Protein AF-A0A9D2CA63-F1 (afdb_monomer)

Mean predicted aligned error: 8.48 Å

Foldseek 3Di:
DDAFQQDPVNVVVQQPAFDFWKKKWKFFPPDPDQAFLLVPVPVRLVLVVVLLVVSLVVSVVSPDDPLFNVLQVVQSVVVNPPPVVRNDRARMKMWMDTSVDIDIGGANDHFDTDMDTGRHYPCVSVVVRNPDFPWDWDWDDDVPDIDIDIDGPDDD

Structure (mmCIF, N/CA/C/O backbone):
data_AF-A0A9D2CA63-F1
#
_entry.id   AF-A0A9D2CA63-F1
#
loop_
_atom_site.group_PDB
_atom_site.id
_atom_site.type_symbol
_atom_site.label_atom_id
_atom_site.label_alt_id
_atom_site.label_comp_id
_atom_site.label_asym_id
_atom_site.label_entity_id
_atom_site.label_seq_id
_atom_site.pdbx_PDB_ins_code
_atom_site.Cartn_x
_atom_site.Cartn_y
_atom_site.Cartn_z
_atom_site.occupancy
_atom_site.B_iso_or_equiv
_atom_site.auth_seq_id
_atom_site.auth_comp_id
_atom_site.auth_asym_id
_atom_site.auth_atom_id
_atom_site.pdbx_PDB_model_num
ATOM 1 N N . MET A 1 1 ? 20.051 -1.997 -3.985 1.00 46.50 1 MET A N 1
ATOM 2 C CA . MET A 1 1 ? 18.773 -1.349 -4.351 1.00 46.50 1 MET A CA 1
ATOM 3 C C . MET A 1 1 ? 17.802 -2.476 -4.653 1.00 46.50 1 MET A C 1
ATOM 5 O O . MET A 1 1 ? 18.019 -3.153 -5.642 1.00 46.50 1 MET A O 1
ATOM 9 N N . SER A 1 2 ? 16.856 -2.780 -3.759 1.00 52.59 2 SER A N 1
ATOM 10 C CA . SER A 1 2 ? 15.992 -3.962 -3.926 1.00 52.59 2 SER A CA 1
ATOM 11 C C . SER A 1 2 ? 14.567 -3.525 -4.223 1.00 52.59 2 SER A C 1
ATOM 13 O O . SER A 1 2 ? 14.014 -2.704 -3.496 1.00 52.59 2 SER A O 1
ATOM 15 N N . ILE A 1 3 ? 14.021 -4.044 -5.314 1.00 61.81 3 ILE A N 1
ATOM 16 C CA . ILE A 1 3 ? 12.590 -4.068 -5.613 1.00 61.81 3 ILE A CA 1
ATOM 17 C C . ILE A 1 3 ? 12.038 -5.281 -4.861 1.00 61.81 3 ILE A C 1
ATOM 19 O O . ILE A 1 3 ? 12.701 -6.317 -4.837 1.00 61.81 3 ILE A O 1
ATOM 23 N N . ASP A 1 4 ? 10.865 -5.159 -4.243 1.00 68.88 4 ASP A N 1
ATOM 24 C CA . ASP A 1 4 ? 10.196 -6.321 -3.651 1.00 68.88 4 ASP A CA 1
ATOM 25 C C . ASP A 1 4 ? 9.170 -6.805 -4.665 1.00 68.88 4 ASP A C 1
ATOM 27 O O . ASP A 1 4 ? 8.083 -6.235 -4.773 1.00 68.88 4 ASP A O 1
ATOM 31 N N . ILE A 1 5 ? 9.553 -7.807 -5.458 1.00 70.62 5 ILE A N 1
ATOM 32 C CA . ILE A 1 5 ? 8.628 -8.472 -6.374 1.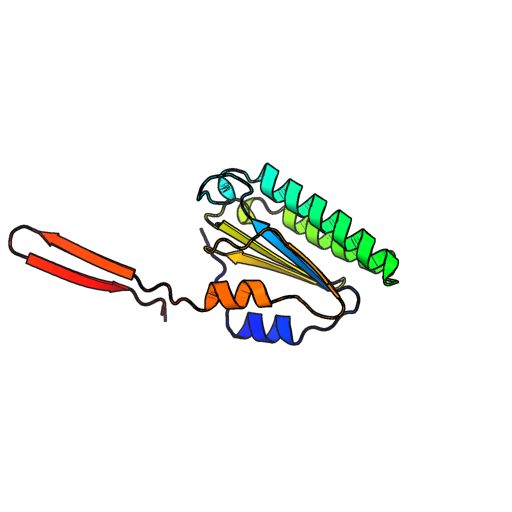00 70.62 5 ILE A CA 1
ATOM 33 C C . ILE A 1 5 ? 7.704 -9.329 -5.503 1.00 70.62 5 ILE A C 1
ATOM 35 O O . ILE A 1 5 ? 8.200 -10.247 -4.847 1.00 70.62 5 ILE A O 1
ATOM 39 N N . PRO A 1 6 ? 6.392 -9.039 -5.454 1.00 76.94 6 PRO A N 1
ATOM 40 C CA . PRO A 1 6 ? 5.466 -9.848 -4.679 1.00 76.94 6 PRO A CA 1
ATOM 41 C C . PRO A 1 6 ? 5.449 -11.266 -5.246 1.00 76.94 6 PRO A C 1
ATOM 43 O O . PRO A 1 6 ? 5.245 -11.460 -6.447 1.00 76.94 6 PRO A O 1
ATOM 46 N N . THR A 1 7 ? 5.666 -12.252 -4.388 1.00 79.94 7 THR A N 1
ATOM 47 C CA . THR A 1 7 ? 5.656 -13.660 -4.779 1.00 79.94 7 THR A CA 1
ATOM 48 C C . THR A 1 7 ? 4.224 -14.200 -4.810 1.00 79.94 7 THR A C 1
ATOM 50 O O . THR A 1 7 ? 3.340 -13.658 -4.140 1.00 79.94 7 THR A O 1
ATOM 53 N N . PRO A 1 8 ? 3.954 -15.312 -5.518 1.00 78.12 8 PRO A N 1
ATOM 54 C CA . PRO A 1 8 ? 2.659 -15.990 -5.425 1.00 78.12 8 PRO A CA 1
ATOM 55 C C . PRO A 1 8 ? 2.258 -16.341 -3.980 1.00 78.12 8 PRO A C 1
ATOM 57 O O . PRO A 1 8 ? 1.075 -16.301 -3.646 1.00 78.12 8 PRO A O 1
ATOM 60 N N . GLY A 1 9 ? 3.239 -16.634 -3.115 1.00 81.25 9 GLY A N 1
ATOM 61 C CA . GLY A 1 9 ? 3.025 -16.853 -1.683 1.00 81.25 9 GLY A CA 1
ATOM 62 C C . GLY A 1 9 ? 2.521 -15.600 -0.964 1.00 81.25 9 GLY A C 1
ATOM 63 O O . GLY A 1 9 ? 1.532 -15.677 -0.240 1.00 81.25 9 GLY A O 1
ATOM 64 N N . ASP A 1 10 ? 3.113 -14.434 -1.242 1.00 85.19 10 ASP A N 1
ATOM 65 C CA . ASP A 1 10 ? 2.648 -13.154 -0.688 1.00 85.19 10 ASP A CA 1
ATOM 66 C C . ASP A 1 10 ? 1.195 -12.865 -1.078 1.00 85.19 10 ASP A C 1
ATOM 68 O O . ASP A 1 10 ? 0.385 -12.474 -0.237 1.00 85.19 10 ASP A O 1
ATOM 72 N N . PHE A 1 11 ? 0.836 -13.101 -2.345 1.00 83.38 11 PHE A N 1
ATOM 73 C CA . PHE A 1 11 ? -0.540 -12.939 -2.820 1.00 83.38 11 PHE A CA 1
ATOM 74 C C . PHE A 1 11 ? -1.518 -13.867 -2.097 1.00 83.38 11 PHE A C 1
ATOM 76 O O . PHE A 1 11 ? -2.609 -13.431 -1.713 1.00 83.38 11 PHE A O 1
ATOM 83 N N . ALA A 1 12 ? -1.144 -15.135 -1.908 1.00 84.94 12 ALA A N 1
ATOM 84 C CA . ALA A 1 12 ? -1.968 -16.101 -1.195 1.00 84.94 12 ALA A CA 1
ATOM 85 C C . ALA A 1 12 ? -2.191 -15.671 0.262 1.00 84.94 12 ALA A C 1
ATOM 87 O O . ALA A 1 12 ? -3.332 -15.657 0.723 1.00 84.94 12 ALA A O 1
ATOM 88 N N . GLU A 1 13 ? -1.133 -15.245 0.955 1.00 88.06 13 GLU A N 1
ATOM 89 C CA . GLU A 1 13 ? -1.214 -14.780 2.341 1.00 88.06 13 GLU A CA 1
ATOM 90 C C . GLU A 1 13 ? -2.090 -13.528 2.478 1.00 88.06 13 GLU A C 1
ATOM 92 O O . GLU A 1 13 ? -2.991 -13.499 3.319 1.00 88.06 13 GLU A O 1
ATOM 97 N N . LEU A 1 14 ? -1.902 -12.521 1.616 1.00 89.62 14 LEU A N 1
ATOM 98 C CA . LEU A 1 14 ? -2.721 -11.303 1.623 1.00 89.62 14 LEU A CA 1
ATOM 99 C C . LEU A 1 14 ? -4.203 -11.605 1.358 1.00 89.62 14 LEU A C 1
ATOM 101 O O . LEU A 1 14 ? -5.080 -11.048 2.015 1.00 89.62 14 LEU A O 1
ATOM 105 N N . THR A 1 15 ? -4.495 -12.515 0.425 1.00 87.31 15 THR A N 1
ATOM 106 C CA . THR A 1 15 ? -5.877 -12.865 0.050 1.00 87.31 15 THR A CA 1
ATOM 107 C C . THR A 1 15 ? -6.570 -13.728 1.105 1.00 87.31 15 THR A C 1
ATOM 109 O O . THR A 1 15 ? -7.801 -13.733 1.189 1.00 87.31 15 THR A O 1
ATOM 112 N N . GLN A 1 16 ? -5.814 -14.472 1.916 1.00 87.88 16 GLN A N 1
ATOM 113 C CA . GLN A 1 16 ? -6.340 -15.281 3.019 1.00 87.88 16 GLN A CA 1
ATOM 114 C C . GLN A 1 16 ? -6.509 -14.480 4.313 1.00 87.88 16 GLN A C 1
ATOM 116 O O . GLN A 1 16 ? -7.333 -14.858 5.144 1.00 87.88 16 GLN A O 1
ATOM 121 N N . HIS A 1 17 ? -5.784 -13.370 4.471 1.00 88.88 17 HIS A N 1
ATOM 122 C CA . HIS A 1 17 ? -5.857 -12.545 5.671 1.00 88.88 17 HIS A CA 1
ATOM 123 C C . HIS A 1 17 ? -7.265 -11.968 5.887 1.00 88.88 17 HIS A C 1
ATOM 125 O O . HIS A 1 17 ? -7.924 -11.518 4.944 1.00 88.88 17 HIS A O 1
ATOM 131 N N . ARG A 1 18 ? -7.749 -12.012 7.132 1.00 88.56 18 ARG A N 1
ATOM 132 C CA . ARG A 1 18 ? -9.067 -11.504 7.530 1.00 88.56 18 ARG A CA 1
ATOM 133 C C . ARG A 1 18 ? -8.933 -10.709 8.814 1.00 88.56 18 ARG A C 1
ATOM 135 O O . ARG A 1 18 ? -8.514 -11.261 9.827 1.00 88.56 18 ARG A O 1
ATOM 142 N N . ASN A 1 19 ? -9.340 -9.450 8.769 1.00 89.75 19 ASN A N 1
ATOM 143 C CA . ASN A 1 19 ? -9.464 -8.594 9.941 1.00 89.75 19 ASN A CA 1
ATOM 144 C C . ASN A 1 19 ? -10.474 -7.486 9.622 1.00 89.75 19 ASN A C 1
ATOM 146 O O . ASN A 1 19 ? -10.381 -6.889 8.554 1.00 89.75 19 ASN A O 1
ATOM 150 N N . GLY A 1 20 ? -11.410 -7.195 10.530 1.00 86.00 20 GLY A N 1
ATOM 151 C CA . GLY A 1 20 ? -12.409 -6.131 10.345 1.00 86.00 20 GLY A CA 1
ATOM 152 C C . GLY A 1 20 ? -11.824 -4.716 10.240 1.00 86.00 20 GLY A C 1
ATOM 153 O O . GLY A 1 20 ? -12.523 -3.808 9.809 1.00 86.00 20 GLY A O 1
ATOM 154 N N . ALA A 1 21 ? -10.553 -4.536 10.605 1.00 92.00 21 ALA A N 1
ATOM 155 C CA . ALA A 1 21 ? -9.794 -3.299 10.480 1.00 92.00 21 ALA A CA 1
ATOM 156 C C . ALA A 1 21 ? -8.638 -3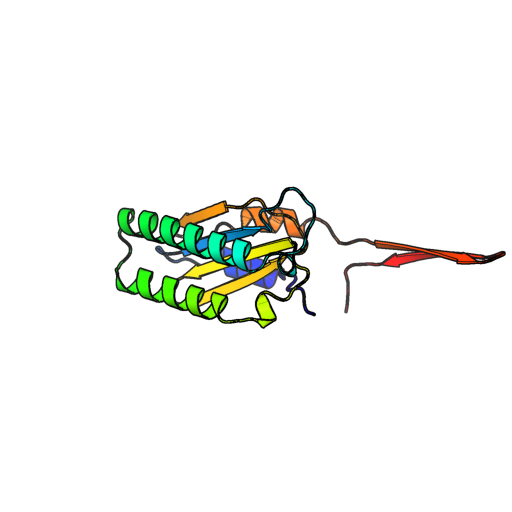.436 9.466 1.00 92.00 21 ALA A C 1
ATOM 158 O O . ALA A 1 21 ? -7.516 -2.993 9.725 1.00 92.00 21 ALA A O 1
ATOM 159 N N . SER A 1 22 ? -8.888 -4.081 8.320 1.00 94.94 22 SER A N 1
ATOM 160 C CA . SER A 1 22 ? -7.900 -4.176 7.238 1.00 94.94 22 SER A CA 1
ATOM 161 C C . SER A 1 22 ? -7.881 -2.892 6.412 1.00 94.94 22 SER A C 1
ATOM 163 O O . SER A 1 22 ? -8.924 -2.401 5.982 1.00 94.94 22 SER A O 1
ATOM 165 N N . VAL A 1 23 ? -6.685 -2.375 6.140 1.00 96.75 23 VAL A N 1
ATOM 166 C CA . VAL A 1 23 ? -6.455 -1.173 5.332 1.00 96.75 23 VAL A CA 1
ATOM 167 C C . VAL A 1 23 ? -5.514 -1.507 4.183 1.00 96.75 23 VAL A C 1
ATOM 169 O O . VAL A 1 23 ? -4.451 -2.093 4.391 1.00 96.75 23 VAL A O 1
ATOM 172 N N . SER A 1 24 ? -5.891 -1.117 2.968 1.00 96.50 24 SER A N 1
ATOM 173 C CA . SER A 1 24 ? -5.041 -1.206 1.775 1.00 96.50 24 SER A CA 1
ATOM 174 C C . SER A 1 24 ? -4.774 0.199 1.254 1.00 96.50 24 SER A C 1
ATOM 176 O O . SER A 1 24 ? -5.712 0.967 1.068 1.00 96.50 24 SER A O 1
ATOM 178 N N . ILE A 1 25 ? -3.510 0.551 1.029 1.00 95.69 25 ILE A N 1
ATOM 179 C CA . ILE A 1 25 ? -3.105 1.863 0.514 1.00 95.69 25 ILE A CA 1
ATOM 180 C C . ILE A 1 25 ? -2.127 1.673 -0.638 1.00 95.69 25 ILE A C 1
ATOM 182 O O . ILE A 1 25 ? -1.124 0.968 -0.530 1.00 95.69 25 ILE A O 1
ATOM 186 N N . TYR A 1 26 ? -2.395 2.379 -1.727 1.00 93.19 26 TYR A N 1
ATOM 187 C CA . TYR A 1 26 ? -1.553 2.469 -2.902 1.00 93.19 26 TYR A CA 1
ATOM 188 C C . TYR A 1 26 ? -1.045 3.895 -3.047 1.00 93.19 26 TYR A C 1
ATOM 190 O O . TYR A 1 26 ? -1.803 4.822 -3.329 1.00 93.19 26 TYR A O 1
ATOM 198 N N . VAL A 1 27 ? 0.262 4.066 -2.885 1.00 90.88 27 VAL A N 1
ATOM 199 C CA . VAL A 1 27 ? 0.942 5.340 -3.112 1.00 90.88 27 VAL A CA 1
ATOM 200 C C . VAL A 1 27 ? 1.641 5.279 -4.460 1.00 90.88 27 VAL A C 1
ATOM 202 O O . VAL A 1 27 ? 2.337 4.315 -4.776 1.00 90.88 27 VAL A O 1
ATOM 205 N N . SER A 1 28 ? 1.484 6.324 -5.263 1.00 82.94 28 SER A N 1
ATOM 206 C CA . SER A 1 28 ? 2.275 6.534 -6.475 1.00 82.94 28 SER A CA 1
ATOM 207 C C . SER A 1 28 ? 3.042 7.838 -6.349 1.00 82.94 28 SER A C 1
ATOM 209 O O . SER A 1 28 ? 2.636 8.715 -5.589 1.00 82.94 28 SER A O 1
ATOM 211 N N . ALA A 1 29 ? 4.128 7.985 -7.109 1.00 66.31 29 ALA A N 1
ATOM 212 C CA . ALA A 1 29 ? 4.748 9.286 -7.306 1.00 66.31 29 ALA A CA 1
ATOM 213 C C . ALA A 1 29 ? 3.713 10.201 -7.985 1.00 66.31 29 ALA A C 1
ATOM 215 O O . ALA A 1 29 ? 3.453 10.101 -9.193 1.00 66.31 29 ALA A O 1
ATOM 216 N N . THR A 1 30 ? 3.050 11.035 -7.183 1.00 55.22 30 THR A N 1
ATOM 217 C CA . THR A 1 30 ? 2.072 12.022 -7.633 1.00 55.22 30 THR A CA 1
ATOM 218 C C . THR A 1 30 ? 2.824 13.147 -8.320 1.00 55.22 30 THR A C 1
ATOM 220 O O . THR A 1 30 ? 3.153 14.169 -7.738 1.00 55.22 30 THR A O 1
ATOM 223 N N . GLY A 1 31 ? 3.133 12.909 -9.585 1.00 49.50 31 GLY A N 1
ATOM 224 C CA . GLY A 1 31 ? 3.731 13.864 -10.487 1.00 49.50 31 GLY A CA 1
ATOM 225 C C . GLY A 1 31 ? 3.391 13.450 -11.908 1.00 49.50 31 GLY A C 1
ATOM 226 O O . GLY A 1 31 ? 3.449 12.280 -12.284 1.00 49.50 31 GLY A O 1
ATOM 227 N N . ASN A 1 32 ? 3.031 14.433 -12.706 1.00 40.12 32 ASN A N 1
ATOM 228 C CA . ASN A 1 32 ? 2.838 14.496 -14.153 1.00 40.12 32 ASN A CA 1
ATOM 229 C C . ASN A 1 32 ? 4.000 13.927 -15.018 1.00 40.12 32 ASN A C 1
ATOM 231 O O . ASN A 1 32 ? 4.071 14.198 -16.211 1.00 40.12 32 ASN A O 1
ATOM 235 N N . GLY A 1 33 ? 4.877 13.080 -14.471 1.00 51.56 33 GLY A N 1
ATOM 236 C CA . GLY A 1 33 ? 5.914 12.358 -15.201 1.00 51.56 33 GLY A CA 1
ATOM 237 C C . GLY A 1 33 ? 6.144 10.942 -14.666 1.00 51.56 33 GLY A C 1
ATOM 238 O O . GLY A 1 33 ? 5.739 10.591 -13.562 1.00 51.56 33 GLY A O 1
ATOM 239 N N . SER A 1 34 ? 6.800 10.121 -15.481 1.00 55.81 34 SER A N 1
ATOM 240 C CA . SER A 1 34 ? 7.138 8.708 -15.246 1.00 55.81 34 SER A CA 1
ATOM 241 C C . SER A 1 34 ? 8.217 8.472 -14.166 1.00 55.81 34 SER A C 1
ATOM 243 O O . SER A 1 34 ? 9.071 7.607 -14.338 1.00 55.81 34 SER A O 1
ATOM 245 N N . HIS A 1 35 ? 8.207 9.232 -13.071 1.00 67.94 35 HIS A N 1
ATOM 246 C CA . HIS A 1 35 ? 9.304 9.275 -12.100 1.00 67.94 35 HIS A CA 1
ATOM 247 C C . HIS A 1 35 ? 9.130 8.270 -10.951 1.00 67.94 35 HIS A C 1
ATOM 249 O O . HIS A 1 35 ? 8.014 7.952 -10.542 1.00 67.94 35 HIS A O 1
ATOM 255 N N . ALA A 1 36 ? 10.255 7.757 -10.448 1.00 80.12 36 ALA A N 1
ATOM 256 C CA . ALA A 1 36 ? 10.319 6.899 -9.268 1.00 80.12 36 ALA A CA 1
ATOM 257 C C . ALA A 1 36 ? 10.062 7.679 -7.965 1.00 80.12 36 ALA A C 1
ATOM 259 O O . ALA A 1 36 ? 10.370 8.867 -7.880 1.00 80.12 36 ALA A O 1
ATOM 260 N N . ILE A 1 37 ? 9.579 6.984 -6.931 1.00 81.94 37 ILE A N 1
ATOM 261 C CA . ILE A 1 37 ? 9.278 7.525 -5.594 1.00 81.94 37 ILE A CA 1
ATOM 262 C C . ILE A 1 37 ? 10.482 8.252 -4.987 1.00 81.94 37 ILE A C 1
ATOM 264 O O . ILE A 1 37 ? 10.312 9.283 -4.347 1.00 81.94 37 ILE A O 1
ATOM 268 N N . THR A 1 38 ? 11.706 7.776 -5.233 1.00 82.12 38 THR A N 1
ATOM 269 C CA . THR A 1 38 ? 12.922 8.427 -4.721 1.00 82.12 38 THR A CA 1
ATOM 270 C C . THR A 1 38 ? 13.112 9.877 -5.182 1.00 82.12 38 THR A C 1
ATOM 272 O O . THR A 1 38 ? 13.918 10.580 -4.578 1.00 82.12 38 THR A O 1
ATOM 275 N N . HIS A 1 39 ? 12.434 10.323 -6.246 1.00 83.88 39 HIS A N 1
ATOM 276 C CA . HIS A 1 39 ? 12.519 11.710 -6.711 1.00 83.88 39 HIS A CA 1
ATOM 277 C C . HIS A 1 39 ? 11.638 12.670 -5.911 1.00 83.88 39 HIS A C 1
ATOM 279 O O . HIS A 1 39 ? 11.928 13.861 -5.898 1.00 83.88 39 HIS A O 1
ATOM 285 N N . ASP A 1 40 ? 10.592 12.165 -5.254 1.00 86.69 40 ASP A N 1
ATOM 286 C CA . ASP A 1 40 ? 9.678 12.969 -4.444 1.00 86.69 40 ASP A CA 1
ATOM 287 C C . ASP A 1 40 ? 9.141 12.142 -3.267 1.00 86.69 40 ASP A C 1
ATOM 289 O O . ASP A 1 40 ? 7.976 11.733 -3.199 1.00 86.69 40 ASP A O 1
ATOM 293 N N . VAL A 1 41 ? 10.057 11.826 -2.350 1.00 89.44 41 VAL A N 1
ATOM 294 C CA . VAL A 1 41 ? 9.748 11.037 -1.153 1.00 89.44 41 VAL A CA 1
ATOM 295 C C . VAL A 1 41 ? 8.769 11.788 -0.254 1.00 89.44 41 VAL A C 1
ATOM 297 O O . VAL A 1 41 ? 7.858 11.169 0.293 1.00 89.44 41 VAL A O 1
ATOM 300 N N . ASP A 1 42 ? 8.917 13.106 -0.127 1.00 89.56 42 ASP A N 1
ATOM 301 C CA . ASP A 1 42 ? 8.087 13.920 0.760 1.00 89.56 42 ASP A CA 1
ATOM 302 C C . ASP A 1 42 ? 6.628 13.960 0.289 1.00 89.56 42 ASP A C 1
ATOM 304 O O . ASP A 1 42 ? 5.720 13.784 1.111 1.00 89.56 42 ASP A O 1
ATOM 308 N N . ALA A 1 43 ? 6.372 14.092 -1.020 1.00 88.12 43 ALA A N 1
ATOM 309 C CA . ALA A 1 43 ? 5.015 13.986 -1.550 1.00 88.12 43 ALA A CA 1
ATOM 310 C C . ALA A 1 43 ? 4.433 12.583 -1.340 1.00 88.12 43 ALA A C 1
ATOM 312 O O . ALA A 1 43 ? 3.292 12.454 -0.896 1.00 88.12 43 ALA A O 1
ATOM 313 N N . ALA A 1 44 ? 5.217 11.527 -1.580 1.00 89.88 44 ALA A N 1
ATOM 314 C CA . ALA A 1 44 ? 4.759 10.153 -1.385 1.00 89.88 44 ALA A CA 1
ATOM 315 C C . ALA A 1 44 ? 4.414 9.856 0.089 1.00 89.88 44 ALA A C 1
ATOM 317 O O . ALA A 1 44 ? 3.385 9.245 0.382 1.00 89.88 44 ALA A O 1
ATOM 318 N N . GLN A 1 45 ? 5.230 10.332 1.032 1.00 92.62 45 GLN A N 1
ATOM 319 C CA . GLN A 1 45 ? 4.948 10.215 2.462 1.00 92.62 45 GLN A CA 1
ATOM 320 C C . GLN A 1 45 ? 3.733 11.045 2.884 1.00 92.62 45 GLN A C 1
ATOM 322 O O . GLN A 1 45 ? 2.944 10.609 3.720 1.00 92.62 45 GLN A O 1
ATOM 327 N N . THR A 1 46 ? 3.561 12.235 2.311 1.00 92.94 46 THR A N 1
ATOM 328 C CA . THR A 1 46 ? 2.389 13.083 2.567 1.00 92.94 46 THR A CA 1
ATOM 329 C C . THR A 1 46 ? 1.109 12.415 2.067 1.00 92.94 46 THR A C 1
ATOM 331 O O . THR A 1 46 ? 0.132 12.340 2.810 1.00 92.94 46 THR A O 1
ATOM 334 N N . ALA A 1 47 ? 1.134 11.847 0.860 1.00 92.06 47 ALA A N 1
ATOM 335 C CA . ALA A 1 47 ? 0.019 11.091 0.300 1.00 92.06 47 ALA A CA 1
ATOM 336 C C . ALA A 1 47 ? -0.336 9.870 1.164 1.00 92.06 47 ALA A C 1
ATOM 338 O O . ALA A 1 47 ? -1.513 9.619 1.410 1.00 92.06 47 ALA A O 1
ATOM 339 N N . LEU A 1 48 ? 0.669 9.154 1.688 1.00 94.81 48 LEU A N 1
ATOM 340 C CA . LEU A 1 48 ? 0.452 8.052 2.630 1.00 94.81 48 LEU A CA 1
ATOM 341 C C . LEU A 1 48 ? -0.241 8.520 3.916 1.00 94.81 48 LEU A C 1
ATOM 343 O O . LEU A 1 48 ? -1.201 7.891 4.350 1.00 94.81 48 LEU A O 1
ATOM 347 N N . ARG A 1 49 ? 0.222 9.623 4.518 1.00 95.62 49 ARG A N 1
ATOM 348 C CA . ARG A 1 49 ? -0.393 10.176 5.737 1.00 95.62 49 ARG A CA 1
ATOM 349 C C . ARG A 1 49 ? -1.844 10.593 5.499 1.00 95.62 49 ARG A C 1
ATOM 351 O O . ARG A 1 49 ? -2.689 10.304 6.338 1.00 95.62 49 ARG A O 1
ATOM 358 N N . SER A 1 50 ? -2.130 11.222 4.357 1.00 95.25 50 SER A N 1
ATOM 359 C CA . SER A 1 50 ? -3.497 11.598 3.975 1.00 95.25 50 SER A CA 1
ATOM 360 C C . SER A 1 50 ? -4.387 10.367 3.802 1.00 95.25 50 SER A C 1
ATOM 362 O O . SER A 1 50 ? -5.439 10.293 4.423 1.00 95.25 50 SER A O 1
ATOM 364 N N . ALA A 1 51 ? -3.937 9.366 3.036 1.00 95.75 51 ALA A N 1
ATOM 365 C CA . ALA A 1 51 ? -4.687 8.125 2.830 1.00 95.75 51 ALA A CA 1
ATOM 366 C C . ALA A 1 51 ? -4.970 7.395 4.148 1.00 95.75 51 ALA A C 1
ATOM 368 O O . ALA A 1 51 ? -6.067 6.892 4.362 1.00 95.75 51 ALA A O 1
ATOM 369 N N . LEU A 1 52 ? -3.976 7.342 5.040 1.00 96.75 52 LEU A N 1
ATOM 370 C CA . LEU A 1 52 ? -4.143 6.744 6.357 1.00 96.75 52 LEU A CA 1
ATOM 371 C C . LEU A 1 52 ? -5.182 7.506 7.184 1.00 96.75 52 LEU A C 1
ATOM 373 O O . LEU A 1 52 ? -6.012 6.877 7.831 1.00 96.75 52 LEU A O 1
ATOM 377 N N . HIS A 1 53 ? -5.133 8.838 7.184 1.00 96.56 53 HIS A N 1
ATOM 378 C CA . HIS A 1 53 ? -6.100 9.653 7.910 1.00 96.56 53 HIS A CA 1
ATOM 379 C C . HIS A 1 53 ? -7.536 9.347 7.463 1.00 96.56 53 HIS A C 1
ATOM 381 O O . HIS A 1 53 ? -8.384 9.051 8.306 1.00 96.56 53 HIS A O 1
ATOM 387 N N . ASP A 1 54 ? -7.769 9.334 6.150 1.00 96.62 54 ASP A N 1
ATOM 388 C CA . ASP A 1 54 ? -9.082 9.053 5.566 1.00 96.62 54 ASP A CA 1
ATOM 389 C C . ASP A 1 54 ? -9.537 7.611 5.869 1.00 96.62 54 ASP A C 1
ATOM 391 O O . ASP A 1 54 ? -10.670 7.386 6.298 1.00 96.62 54 ASP A O 1
ATOM 395 N N . ALA A 1 55 ? -8.628 6.634 5.767 1.00 95.88 55 ALA A N 1
ATOM 396 C CA . ALA A 1 55 ? -8.911 5.237 6.096 1.00 95.88 55 ALA A CA 1
ATOM 397 C C . ALA A 1 55 ? -9.271 5.032 7.576 1.00 95.88 55 ALA A C 1
ATOM 399 O O . ALA A 1 55 ? -10.199 4.295 7.902 1.00 95.88 55 ALA A O 1
ATOM 400 N N . LEU A 1 56 ? -8.569 5.691 8.501 1.00 95.69 56 LEU A N 1
ATOM 401 C CA . LEU A 1 56 ? -8.879 5.607 9.932 1.00 95.69 56 LEU A CA 1
ATOM 402 C C . LEU A 1 56 ? -10.218 6.271 10.274 1.00 95.69 56 LEU A C 1
ATOM 404 O O . LEU A 1 56 ? -10.890 5.847 11.223 1.00 95.69 56 LEU A O 1
ATOM 408 N N . HIS A 1 57 ? -10.602 7.306 9.525 1.00 95.50 57 HIS A N 1
ATOM 409 C CA . HIS A 1 57 ? -11.919 7.915 9.641 1.00 95.50 57 HIS A CA 1
ATOM 410 C C . HIS A 1 57 ? -13.011 6.915 9.233 1.00 95.50 57 HIS A C 1
ATOM 412 O O . HIS A 1 57 ? -13.892 6.632 10.044 1.00 95.50 57 HIS A O 1
ATOM 418 N N . GLU A 1 58 ? -12.901 6.288 8.057 1.00 94.69 58 GLU A N 1
ATOM 419 C CA . GLU A 1 58 ? -13.860 5.267 7.592 1.00 94.69 58 GLU A CA 1
ATOM 420 C C . GLU A 1 58 ? -13.923 4.044 8.533 1.00 94.69 58 GLU A C 1
ATOM 422 O O . GLU A 1 58 ? -15.002 3.546 8.866 1.00 94.69 58 GLU A O 1
ATOM 427 N N . LEU A 1 59 ? -12.777 3.601 9.064 1.00 92.81 59 LEU A N 1
ATOM 428 C CA . LEU A 1 59 ? -12.734 2.536 10.073 1.00 92.81 59 LEU A CA 1
ATOM 429 C C . LEU A 1 59 ? -13.483 2.904 11.361 1.00 92.81 59 LEU A C 1
ATOM 431 O O . LEU A 1 59 ? -14.051 2.044 12.031 1.00 92.81 59 LEU A O 1
ATOM 435 N N . THR A 1 60 ? -13.504 4.186 11.728 1.00 91.62 60 THR A N 1
ATOM 436 C CA . THR A 1 60 ? -14.258 4.645 12.901 1.00 91.62 60 THR A CA 1
ATOM 437 C C . THR A 1 60 ? -15.760 4.519 12.670 1.00 91.62 60 THR A C 1
ATOM 439 O O . THR A 1 60 ? -16.476 4.071 13.564 1.00 91.62 60 THR A O 1
ATOM 442 N N . GLU A 1 61 ? -16.232 4.872 11.475 1.00 90.56 61 GLU A N 1
ATOM 443 C CA . GLU A 1 61 ? -17.648 4.772 11.102 1.00 90.56 61 GLU A CA 1
ATOM 444 C C . GLU A 1 61 ? -18.131 3.317 11.025 1.00 90.56 61 GLU A C 1
ATOM 446 O O . GLU A 1 61 ? -19.284 3.026 11.337 1.00 90.56 61 GLU A O 1
ATOM 451 N N . SER A 1 62 ? -17.231 2.389 10.69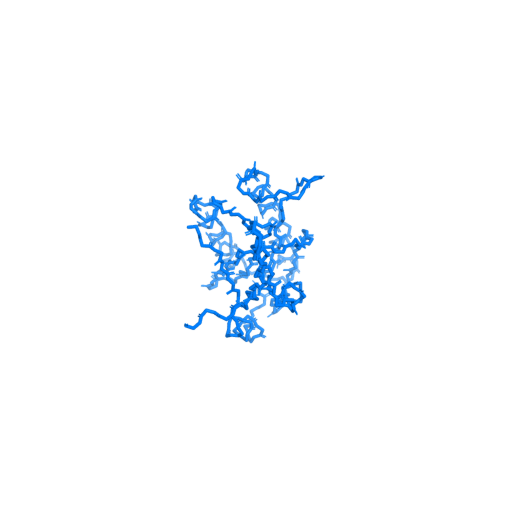4 1.00 87.62 62 SER A N 1
ATOM 452 C CA . SER A 1 62 ? -17.485 0.942 10.669 1.00 87.62 62 SER A CA 1
ATOM 453 C C . SER A 1 62 ? -17.272 0.239 12.021 1.00 87.62 62 SER A C 1
ATOM 455 O O . SER A 1 62 ? -17.473 -0.971 12.126 1.00 87.62 62 SER A O 1
ATOM 457 N N . GLY A 1 63 ? -16.947 0.989 13.083 1.00 89.06 63 GLY A N 1
ATOM 458 C CA . GLY A 1 63 ? -16.914 0.491 14.461 1.00 89.06 63 GLY A CA 1
ATOM 459 C C . GLY A 1 63 ? -15.560 -0.038 14.947 1.00 89.06 63 GLY A C 1
ATOM 460 O O . GLY A 1 63 ? -15.516 -0.714 15.975 1.00 89.06 63 GLY A O 1
ATOM 461 N N . ALA A 1 64 ? -14.456 0.267 14.258 1.00 90.75 64 ALA A N 1
ATOM 462 C CA . ALA A 1 64 ? -13.119 -0.110 14.712 1.00 90.75 64 ALA A CA 1
ATOM 463 C C . ALA A 1 64 ? -12.756 0.567 16.045 1.00 90.75 64 ALA A C 1
ATOM 465 O O . ALA A 1 64 ? -13.044 1.749 16.283 1.00 90.75 64 ALA A O 1
ATOM 466 N N . SER A 1 65 ? -12.070 -0.171 16.920 1.00 93.62 65 SER A N 1
ATOM 467 C CA . SER A 1 65 ? -11.700 0.340 18.237 1.00 93.62 65 SER A CA 1
ATOM 468 C C . SER A 1 65 ? -10.603 1.411 18.149 1.00 93.62 65 SER A C 1
ATOM 470 O O . SER A 1 65 ? -9.828 1.493 17.193 1.00 93.62 65 SER A O 1
ATOM 472 N N . ALA A 1 66 ? -10.496 2.254 19.179 1.00 93.19 66 ALA A N 1
ATOM 473 C CA . ALA A 1 66 ? -9.394 3.215 19.273 1.00 93.19 66 ALA A CA 1
ATOM 474 C C . ALA A 1 66 ? -8.018 2.524 19.351 1.00 93.19 66 ALA A C 1
ATOM 476 O O . ALA A 1 66 ? -7.033 3.070 18.852 1.00 93.19 66 ALA A O 1
ATOM 477 N N . ALA A 1 67 ? -7.962 1.325 19.943 1.00 94.69 67 ALA A N 1
ATOM 478 C CA . ALA A 1 67 ? -6.745 0.526 20.038 1.00 94.69 67 ALA A CA 1
ATOM 479 C C . ALA A 1 67 ? -6.280 0.052 18.654 1.00 94.69 67 ALA A C 1
ATOM 481 O O . ALA A 1 67 ? -5.115 0.248 18.310 1.00 94.69 67 ALA A O 1
ATOM 482 N N . ASP A 1 68 ? -7.202 -0.463 17.836 1.00 93.56 68 ASP A N 1
ATOM 483 C CA . ASP A 1 68 ? -6.910 -0.921 16.472 1.00 93.56 68 ASP A CA 1
ATOM 484 C C . ASP A 1 68 ? -6.356 0.220 15.621 1.00 93.56 68 ASP A C 1
ATOM 486 O O . ASP A 1 68 ? -5.293 0.103 15.014 1.00 93.56 68 ASP A O 1
ATOM 490 N N . LYS A 1 69 ? -7.018 1.381 15.662 1.00 94.56 69 LYS A N 1
ATOM 491 C CA . LYS A 1 69 ? -6.574 2.581 14.942 1.00 94.56 69 LYS A CA 1
ATOM 492 C C . LYS A 1 69 ? -5.179 3.031 15.369 1.00 94.56 69 LYS A C 1
ATOM 494 O O . LYS A 1 69 ? -4.357 3.376 14.525 1.00 94.56 69 LYS A O 1
ATOM 499 N N . SER A 1 70 ? -4.890 3.007 16.670 1.00 96.38 70 SER A N 1
ATOM 500 C CA . SER A 1 70 ? -3.564 3.355 17.185 1.00 96.38 70 SER A CA 1
ATOM 501 C C . SER A 1 70 ? -2.482 2.381 16.711 1.00 96.38 70 SER A C 1
ATOM 503 O O . SER A 1 70 ? -1.374 2.814 16.391 1.00 96.38 70 SER A O 1
ATOM 505 N N . ALA A 1 71 ? -2.784 1.082 16.660 1.00 96.38 71 ALA A N 1
ATOM 506 C CA . ALA A 1 71 ? -1.857 0.065 16.174 1.00 96.38 71 ALA A CA 1
ATOM 507 C C . ALA A 1 71 ? -1.563 0.247 14.674 1.00 96.38 71 ALA A C 1
ATOM 509 O O . ALA A 1 71 ? -0.398 0.305 14.280 1.00 96.38 71 ALA A O 1
ATOM 510 N N . ILE A 1 72 ? -2.603 0.457 13.859 1.00 96.19 72 ILE A N 1
ATOM 511 C CA . ILE A 1 72 ? -2.483 0.752 12.421 1.00 96.19 72 ILE A CA 1
ATOM 512 C C . ILE A 1 72 ? -1.617 2.001 12.194 1.00 96.19 72 ILE A C 1
ATOM 514 O O . ILE A 1 72 ? -0.662 1.955 11.415 1.00 96.19 72 ILE A O 1
ATOM 518 N N . SER A 1 73 ? -1.884 3.096 12.915 1.00 96.62 73 SER A N 1
ATOM 519 C CA . SER A 1 73 ? -1.072 4.318 12.831 1.00 96.62 73 SER A CA 1
ATOM 520 C C . SER A 1 73 ? 0.390 4.076 13.199 1.00 96.62 73 SER A C 1
ATOM 522 O O . SER A 1 73 ? 1.288 4.558 12.513 1.00 96.62 73 SER A O 1
ATOM 524 N N . SER A 1 74 ? 0.650 3.300 14.255 1.00 97.12 74 SER A N 1
ATOM 525 C CA . SER A 1 74 ? 2.012 2.992 14.702 1.00 97.12 74 SER A CA 1
ATOM 526 C C . SER A 1 74 ? 2.817 2.227 13.645 1.00 97.12 74 SER A C 1
ATOM 528 O O . SER A 1 74 ? 3.990 2.541 13.409 1.00 97.12 74 SER A O 1
ATOM 530 N N . HIS A 1 75 ? 2.184 1.273 12.955 1.00 96.62 75 HIS A N 1
ATOM 531 C CA . HIS A 1 75 ? 2.817 0.552 11.848 1.00 96.62 75 HIS A CA 1
ATOM 532 C C . HIS A 1 75 ? 3.205 1.490 10.701 1.00 96.62 75 HIS A C 1
ATOM 534 O O . HIS A 1 75 ? 4.311 1.388 10.161 1.00 96.62 75 HIS A O 1
ATOM 540 N N . VAL A 1 76 ? 2.329 2.433 10.345 1.00 95.75 76 VAL A N 1
ATOM 541 C CA . VAL A 1 76 ? 2.609 3.397 9.271 1.00 95.75 76 VAL A CA 1
ATOM 542 C C . VAL A 1 76 ? 3.691 4.396 9.669 1.00 95.75 76 VAL A C 1
ATOM 544 O O . VAL A 1 76 ? 4.591 4.645 8.871 1.00 95.75 76 VAL A O 1
ATOM 547 N N . GLU A 1 77 ? 3.683 4.914 10.897 1.00 96.12 77 GLU A N 1
ATOM 548 C CA . GLU A 1 77 ? 4.754 5.794 11.388 1.00 96.12 77 GLU A CA 1
ATOM 549 C C . GLU A 1 77 ? 6.117 5.089 11.379 1.00 96.12 77 GLU A C 1
ATOM 551 O O . GLU A 1 77 ? 7.125 5.647 10.935 1.00 96.12 77 GLU A O 1
ATOM 556 N N . THR A 1 78 ? 6.141 3.808 11.753 1.00 95.38 78 THR A N 1
ATOM 557 C CA . THR A 1 78 ? 7.345 2.978 11.633 1.00 95.38 78 THR A CA 1
ATOM 558 C C . THR A 1 78 ? 7.807 2.873 10.176 1.00 95.38 78 THR A C 1
ATOM 560 O O . THR A 1 78 ? 9.001 2.988 9.897 1.00 95.38 78 THR A O 1
ATOM 563 N N . LEU A 1 79 ? 6.887 2.696 9.219 1.00 93.94 79 LEU A N 1
ATOM 564 C CA . LEU A 1 79 ? 7.207 2.650 7.788 1.00 93.94 79 LEU A CA 1
ATOM 565 C C . LEU A 1 79 ? 7.726 3.996 7.252 1.00 93.94 79 LEU A C 1
ATOM 567 O O . LEU A 1 79 ? 8.690 4.025 6.481 1.00 93.94 79 LEU A O 1
ATOM 571 N N . LEU A 1 80 ? 7.131 5.111 7.675 1.00 93.62 80 LEU A N 1
ATOM 572 C CA . LEU A 1 80 ? 7.550 6.468 7.307 1.00 93.62 80 LEU A CA 1
ATOM 573 C C . LEU A 1 80 ? 8.985 6.766 7.772 1.00 93.62 80 LEU A C 1
ATOM 575 O 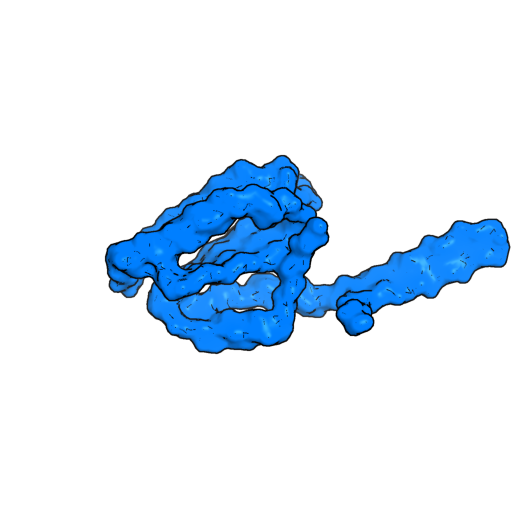O . LEU A 1 80 ? 9.755 7.388 7.038 1.00 93.62 80 LEU A O 1
ATOM 579 N N . GLY A 1 81 ? 9.388 6.249 8.937 1.00 93.00 81 GLY A N 1
ATOM 580 C CA . GLY A 1 81 ? 10.750 6.390 9.462 1.00 93.00 81 GLY A CA 1
ATOM 581 C C . GLY A 1 81 ? 11.833 5.614 8.692 1.00 93.00 81 GLY A C 1
ATOM 582 O O . GLY A 1 81 ? 13.027 5.902 8.831 1.00 93.00 81 GLY A O 1
ATOM 583 N N . ARG A 1 82 ? 11.466 4.636 7.850 1.00 93.06 82 ARG A N 1
ATOM 584 C CA . ARG A 1 82 ? 12.420 3.748 7.155 1.00 93.06 82 ARG A CA 1
ATOM 585 C C . ARG A 1 82 ? 13.026 4.403 5.911 1.00 93.06 82 ARG A C 1
ATOM 587 O O . ARG A 1 82 ? 12.670 4.064 4.789 1.00 93.06 82 ARG A O 1
ATOM 594 N N . ARG A 1 83 ? 14.021 5.278 6.075 1.00 87.81 83 ARG A N 1
ATOM 595 C CA . ARG A 1 83 ? 14.682 5.998 4.956 1.00 87.81 83 ARG A CA 1
ATOM 596 C C . ARG A 1 83 ? 15.084 5.116 3.759 1.00 87.81 83 ARG A C 1
ATOM 598 O O . ARG A 1 83 ? 14.816 5.477 2.618 1.00 87.81 83 ARG A O 1
ATOM 605 N N . LEU A 1 84 ? 15.676 3.942 4.003 1.00 86.88 84 LEU A N 1
ATOM 606 C CA . LEU A 1 84 ? 16.112 3.021 2.936 1.00 86.88 84 LEU A CA 1
ATOM 607 C C . LEU A 1 84 ? 14.956 2.396 2.138 1.00 86.88 84 LEU A C 1
ATOM 609 O O . LEU A 1 84 ? 15.158 1.965 1.007 1.00 86.88 84 LEU A O 1
ATOM 613 N N . PHE A 1 85 ? 13.755 2.332 2.715 1.00 87.88 85 PHE A N 1
ATOM 614 C CA . PHE A 1 85 ? 12.565 1.851 2.017 1.00 87.88 85 PHE A CA 1
ATOM 615 C C . PHE A 1 85 ? 12.115 2.846 0.936 1.00 87.88 85 PHE A C 1
ATOM 617 O O . PHE A 1 85 ? 11.752 2.441 -0.167 1.00 87.88 85 PHE A O 1
ATOM 624 N N . TRP A 1 86 ? 12.210 4.144 1.231 1.00 88.38 86 TRP A N 1
ATOM 625 C CA . TRP A 1 86 ? 11.796 5.226 0.335 1.00 88.38 86 TRP A CA 1
ATOM 626 C C . TRP A 1 86 ? 12.846 5.586 -0.724 1.00 88.38 86 TRP A C 1
ATOM 628 O O . TRP A 1 86 ? 12.492 6.029 -1.814 1.00 88.38 86 TRP A O 1
ATOM 638 N N . ALA A 1 87 ? 14.129 5.340 -0.447 1.00 85.50 87 ALA A N 1
ATOM 639 C CA . ALA A 1 87 ? 15.240 5.547 -1.380 1.00 85.50 87 ALA A CA 1
ATOM 640 C C . ALA A 1 87 ? 15.313 4.446 -2.464 1.00 85.50 87 ALA A C 1
ATOM 642 O O . ALA A 1 87 ? 16.316 3.741 -2.599 1.00 85.50 87 ALA A O 1
ATOM 643 N N . THR A 1 88 ? 14.216 4.229 -3.197 1.00 78.25 88 THR A N 1
ATOM 644 C CA . THR A 1 88 ? 14.073 3.134 -4.169 1.00 78.25 88 THR A CA 1
ATOM 645 C C . THR A 1 88 ? 13.560 3.617 -5.520 1.00 78.25 88 THR A C 1
ATOM 647 O O . THR A 1 88 ? 12.879 4.634 -5.633 1.00 78.25 88 THR A O 1
ATOM 650 N N . GLY A 1 89 ? 13.874 2.852 -6.568 1.00 81.62 89 GLY A N 1
ATOM 651 C CA . GLY A 1 89 ? 13.420 3.114 -7.938 1.00 81.62 89 GLY A CA 1
ATOM 652 C C . GLY A 1 89 ? 11.964 2.721 -8.203 1.00 81.62 89 GLY A C 1
ATOM 653 O O . GLY A 1 89 ? 11.538 2.742 -9.354 1.00 81.62 89 GLY A O 1
ATOM 654 N N . ALA A 1 90 ? 11.215 2.335 -7.166 1.00 85.75 90 ALA A N 1
ATOM 655 C CA . ALA A 1 90 ? 9.821 1.938 -7.293 1.00 85.75 90 ALA A CA 1
ATOM 656 C C . ALA A 1 90 ? 8.970 3.102 -7.814 1.00 85.75 90 ALA A C 1
ATOM 658 O O . ALA A 1 90 ? 9.215 4.261 -7.483 1.00 85.75 90 ALA A O 1
ATOM 659 N N . ARG A 1 91 ? 7.957 2.794 -8.623 1.00 86.69 91 ARG A N 1
ATOM 660 C CA . ARG A 1 91 ? 7.014 3.778 -9.184 1.00 86.69 91 ARG A CA 1
ATOM 661 C C . ARG A 1 91 ? 5.722 3.861 -8.375 1.00 86.69 91 ARG A C 1
ATOM 663 O O . ARG A 1 91 ? 5.063 4.904 -8.373 1.00 86.69 91 ARG A O 1
ATOM 670 N N . SER A 1 92 ? 5.407 2.782 -7.666 1.00 87.69 92 SER A N 1
ATOM 671 C CA . SER A 1 92 ? 4.321 2.711 -6.700 1.00 87.69 92 SER A CA 1
ATOM 672 C C . SER A 1 92 ? 4.713 1.860 -5.498 1.00 87.69 92 SER A C 1
ATOM 674 O O . SER A 1 92 ? 5.600 1.009 -5.571 1.00 87.69 92 SER A O 1
ATOM 676 N N . ILE A 1 93 ? 4.026 2.090 -4.387 1.00 91.31 93 ILE A N 1
ATOM 677 C CA . ILE A 1 93 ? 4.152 1.326 -3.154 1.00 91.31 93 ILE A CA 1
ATOM 678 C C . ILE A 1 93 ? 2.754 0.846 -2.769 1.00 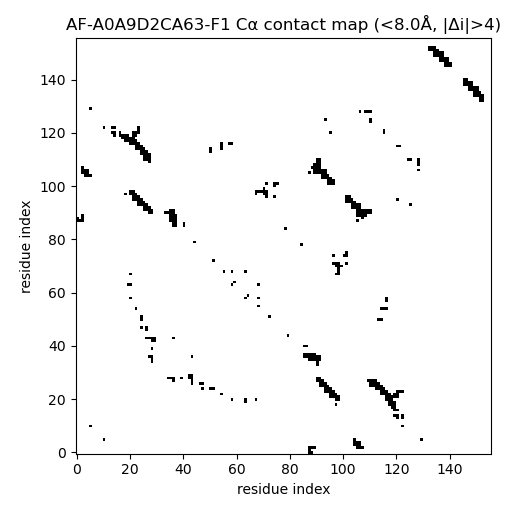91.31 93 ILE A C 1
ATOM 680 O O . ILE A 1 93 ? 1.825 1.650 -2.711 1.00 91.31 93 ILE A O 1
ATOM 684 N N . ALA A 1 94 ? 2.616 -0.453 -2.521 1.00 92.62 94 ALA A N 1
ATOM 685 C CA . ALA A 1 94 ? 1.399 -1.054 -1.985 1.00 92.62 94 ALA A CA 1
ATOM 686 C C . ALA A 1 94 ? 1.612 -1.377 -0.507 1.00 92.62 94 ALA A C 1
ATOM 688 O O . ALA A 1 94 ? 2.641 -1.950 -0.151 1.00 92.62 94 ALA A O 1
ATOM 689 N N . ILE A 1 95 ? 0.676 -0.987 0.350 1.00 95.00 95 ILE A N 1
ATOM 690 C CA . ILE A 1 95 ? 0.791 -1.102 1.802 1.00 95.00 95 ILE A CA 1
ATOM 691 C C . ILE A 1 95 ? -0.498 -1.727 2.330 1.00 95.00 95 ILE A C 1
ATOM 693 O O . ILE A 1 95 ? -1.585 -1.215 2.081 1.00 95.00 95 ILE A O 1
ATOM 697 N N . PHE A 1 96 ? -0.362 -2.822 3.068 1.00 95.44 96 PHE A N 1
ATOM 698 C CA . PHE A 1 96 ? -1.457 -3.579 3.665 1.00 95.44 96 PHE A CA 1
ATOM 699 C C . PHE A 1 96 ? -1.267 -3.602 5.169 1.00 95.44 96 PHE A C 1
ATOM 701 O O . PHE A 1 96 ? -0.224 -4.057 5.645 1.00 95.44 96 PHE A O 1
ATOM 708 N N . ILE A 1 97 ? -2.231 -3.067 5.911 1.00 96.75 97 ILE A N 1
ATOM 709 C CA . ILE A 1 97 ? -2.106 -2.858 7.352 1.00 96.75 97 ILE A CA 1
ATOM 710 C C . ILE A 1 97 ? -3.312 -3.448 8.070 1.00 96.75 97 ILE A C 1
ATOM 712 O O . ILE A 1 97 ? -4.454 -3.290 7.652 1.00 96.75 97 ILE A O 1
ATOM 716 N N . THR A 1 98 ? -3.018 -4.091 9.185 1.00 95.44 98 THR A N 1
ATOM 717 C CA . THR A 1 98 ? -3.945 -4.561 10.214 1.00 95.44 98 THR A CA 1
ATOM 718 C C . THR A 1 98 ? -3.416 -4.092 11.570 1.00 95.44 98 THR A C 1
ATOM 720 O O . THR A 1 98 ? -2.258 -3.662 11.652 1.00 95.44 98 THR A O 1
ATOM 723 N N . PRO A 1 99 ? -4.199 -4.184 12.653 1.00 93.75 99 PRO A N 1
ATOM 724 C CA . PRO A 1 99 ? -3.681 -3.935 13.996 1.00 93.75 99 PRO A CA 1
ATOM 725 C C . PRO A 1 99 ? -2.463 -4.811 14.333 1.00 93.75 99 PRO A C 1
ATOM 727 O O . PRO A 1 99 ? -1.523 -4.360 14.988 1.00 93.75 99 PRO A O 1
ATOM 730 N N . GLU A 1 100 ? -2.426 -6.049 13.837 1.00 92.81 100 GLU A N 1
ATOM 731 C CA . GLU A 1 100 ? -1.387 -7.024 14.172 1.00 92.81 100 GLU A CA 1
ATOM 732 C C . GLU A 1 100 ? -0.128 -6.882 13.312 1.00 92.81 100 GLU A C 1
ATOM 734 O O . GLU A 1 100 ? 0.971 -7.217 13.758 1.00 92.81 100 GLU A O 1
ATOM 739 N N . SER A 1 101 ? -0.264 -6.418 12.069 1.00 91.25 101 SER A N 1
ATOM 740 C CA . SER A 1 101 ? 0.847 -6.410 11.117 1.00 91.25 101 SER A CA 1
ATOM 741 C C . SER A 1 101 ? 0.691 -5.390 9.995 1.00 91.25 101 SER A C 1
ATOM 743 O O . SER A 1 101 ? -0.417 -5.046 9.587 1.00 91.25 101 SER A O 1
ATOM 745 N N . ALA A 1 102 ? 1.825 -4.976 9.430 1.00 93.44 102 ALA A N 1
ATOM 746 C CA . ALA A 1 102 ? 1.873 -4.232 8.182 1.00 93.44 102 ALA A CA 1
ATOM 747 C C . ALA A 1 102 ? 2.859 -4.861 7.201 1.00 93.44 102 ALA A C 1
ATOM 749 O O . ALA A 1 102 ? 3.968 -5.261 7.566 1.00 93.44 102 ALA A O 1
ATOM 750 N N . ARG A 1 103 ? 2.465 -4.902 5.931 1.00 92.88 103 ARG A N 1
ATOM 751 C CA . ARG A 1 103 ? 3.298 -5.341 4.812 1.00 92.88 103 ARG A CA 1
ATOM 752 C C . ARG A 1 103 ? 3.3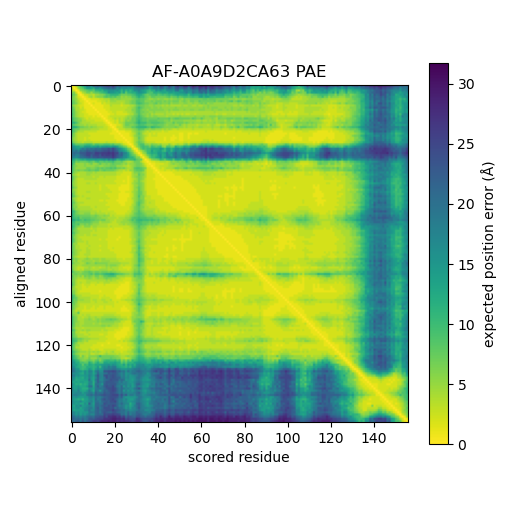33 -4.257 3.757 1.00 92.88 103 ARG A C 1
ATOM 754 O O . ARG A 1 103 ? 2.311 -3.653 3.453 1.00 92.88 103 ARG A O 1
ATOM 761 N N . ALA A 1 104 ? 4.511 -4.016 3.198 1.00 92.25 104 ALA A N 1
ATOM 762 C CA . ALA A 1 104 ? 4.700 -3.001 2.178 1.00 92.25 104 ALA A CA 1
ATOM 763 C C . ALA A 1 104 ? 5.533 -3.567 1.030 1.00 92.25 104 ALA A C 1
ATOM 765 O O . ALA A 1 104 ? 6.578 -4.170 1.264 1.00 92.25 104 ALA A O 1
ATOM 766 N N . PHE A 1 105 ? 5.075 -3.339 -0.196 1.00 89.50 105 PHE A N 1
ATOM 767 C CA . PHE A 1 105 ? 5.683 -3.834 -1.425 1.00 89.50 105 PHE A CA 1
ATOM 768 C C . PHE A 1 105 ? 6.060 -2.670 -2.328 1.00 89.50 105 PHE A C 1
ATOM 770 O O . PHE A 1 105 ? 5.294 -1.722 -2.512 1.00 89.50 105 PHE A O 1
ATOM 777 N N . ARG A 1 106 ? 7.251 -2.756 -2.914 1.00 88.12 106 ARG A N 1
ATOM 778 C CA . ARG A 1 106 ? 7.811 -1.751 -3.818 1.00 88.12 106 ARG A CA 1
ATOM 779 C C . ARG A 1 106 ? 7.639 -2.226 -5.248 1.00 88.12 106 ARG A C 1
ATOM 781 O O . ARG A 1 106 ? 8.279 -3.188 -5.656 1.00 88.12 106 ARG A O 1
ATOM 788 N N . LEU A 1 107 ? 6.794 -1.541 -6.007 1.00 84.50 107 LEU A N 1
ATOM 789 C CA . LEU A 1 107 ? 6.365 -1.975 -7.329 1.00 84.50 107 LEU A CA 1
ATOM 790 C C . LEU A 1 107 ? 6.982 -1.092 -8.412 1.00 84.50 107 LEU A C 1
ATOM 792 O O . LEU A 1 107 ? 6.981 0.139 -8.325 1.00 84.50 107 LEU A O 1
ATOM 796 N N . MET A 1 108 ? 7.475 -1.725 -9.475 1.00 80.94 108 MET A N 1
ATOM 797 C CA . MET A 1 108 ? 7.961 -1.015 -10.663 1.00 80.94 108 MET A CA 1
ATOM 798 C C . MET A 1 108 ? 6.825 -0.521 -11.555 1.00 80.94 108 MET A C 1
ATOM 80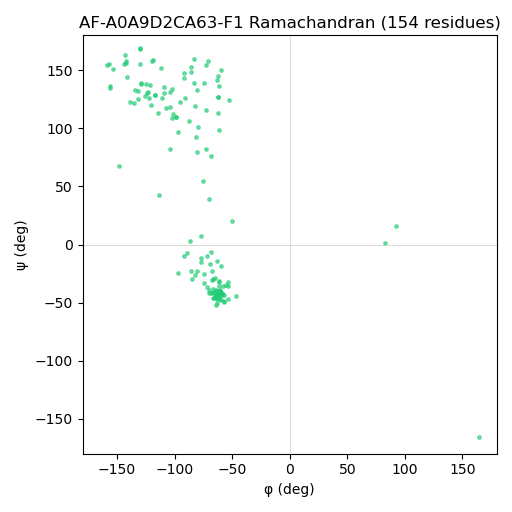0 O O . MET A 1 108 ? 7.042 0.354 -12.385 1.00 80.94 108 MET A O 1
ATOM 804 N N . ASN A 1 109 ? 5.607 -1.019 -11.361 1.00 78.69 109 ASN A N 1
ATOM 805 C CA . ASN A 1 109 ? 4.444 -0.552 -12.100 1.00 78.69 109 ASN A CA 1
ATOM 806 C C . ASN A 1 109 ? 3.815 0.671 -11.459 1.00 78.69 109 ASN A C 1
ATOM 808 O O . ASN A 1 109 ? 3.900 0.881 -10.251 1.00 78.69 109 ASN A O 1
ATOM 812 N N . ARG A 1 110 ? 3.155 1.471 -12.297 1.00 81.00 110 ARG A N 1
ATOM 813 C CA . ARG A 1 110 ? 2.373 2.613 -11.844 1.00 81.00 110 ARG A CA 1
ATOM 814 C C . ARG A 1 110 ? 0.963 2.149 -11.515 1.00 81.00 110 ARG A C 1
ATOM 816 O O . ARG A 1 110 ? 0.169 1.887 -12.413 1.00 81.00 110 ARG A O 1
ATOM 823 N N . LEU A 1 111 ? 0.667 2.083 -10.230 1.00 83.94 111 LEU A N 1
ATOM 824 C CA . LEU A 1 111 ? -0.692 1.945 -9.734 1.00 83.94 111 LEU A CA 1
ATOM 825 C C . LEU A 1 111 ? -1.286 3.331 -9.474 1.00 83.94 111 LEU A C 1
ATOM 827 O O . LEU A 1 111 ? -0.546 4.225 -9.053 1.00 83.94 111 LEU A O 1
ATOM 831 N N . PRO A 1 112 ? -2.586 3.538 -9.743 1.00 83.94 112 PRO A N 1
ATOM 832 C CA . PRO A 1 112 ? -3.257 4.760 -9.329 1.00 83.94 112 PRO A CA 1
ATOM 833 C C . PRO A 1 112 ? -3.192 4.892 -7.805 1.00 83.94 112 PRO A C 1
ATOM 835 O O . PRO A 1 112 ? -3.165 3.891 -7.088 1.00 83.94 112 PRO A O 1
ATOM 838 N N . PHE A 1 113 ? -3.172 6.133 -7.321 1.00 88.88 113 PHE A N 1
ATOM 839 C CA . PHE A 1 113 ? -3.376 6.380 -5.900 1.00 88.88 113 PHE A CA 1
ATOM 840 C C . PHE A 1 113 ? -4.779 5.910 -5.518 1.00 88.88 113 PHE A C 1
ATOM 842 O O . PHE A 1 113 ? -5.756 6.288 -6.168 1.00 88.88 113 PHE A O 1
ATOM 849 N N . ALA A 1 114 ? -4.859 5.071 -4.496 1.00 91.25 114 ALA A N 1
ATOM 850 C CA . ALA A 1 114 ? -6.107 4.516 -4.003 1.00 91.25 114 ALA A CA 1
ATOM 851 C C . ALA A 1 114 ? -5.917 4.048 -2.565 1.00 91.25 114 ALA A C 1
ATOM 853 O O . ALA A 1 114 ? -4.812 3.689 -2.155 1.00 91.25 114 ALA A O 1
ATOM 854 N N . TRP A 1 115 ? -7.005 4.013 -1.815 1.00 94.94 115 TRP A N 1
ATOM 855 C CA . TRP A 1 115 ? -7.051 3.385 -0.508 1.00 94.94 115 TRP A CA 1
ATOM 856 C C . TRP A 1 115 ? -8.417 2.731 -0.315 1.00 94.94 115 TRP A C 1
ATOM 858 O O . TRP A 1 115 ? -9.388 3.112 -0.970 1.00 94.94 115 TRP A O 1
ATOM 868 N N . SER A 1 116 ? -8.474 1.720 0.543 1.00 94.69 116 SER A N 1
ATOM 869 C CA . SER A 1 116 ? -9.711 1.024 0.886 1.00 94.69 116 SER A CA 1
ATOM 870 C C . SER A 1 116 ? -9.623 0.420 2.281 1.00 94.69 116 SER A C 1
ATOM 872 O O . SER A 1 116 ? -8.543 0.017 2.731 1.00 94.69 116 SER A O 1
ATOM 874 N N . THR A 1 117 ? -10.772 0.295 2.935 1.00 95.50 117 THR A N 1
ATOM 875 C CA . THR A 1 117 ? -10.921 -0.408 4.211 1.00 95.50 117 THR A CA 1
ATOM 876 C C . THR A 1 117 ? -11.884 -1.589 4.067 1.00 95.50 117 THR A C 1
ATOM 878 O O . THR A 1 117 ? -12.659 -1.656 3.110 1.00 95.50 117 THR A O 1
ATOM 881 N N . GLY A 1 118 ? -11.809 -2.569 4.970 1.00 91.75 118 GLY A N 1
ATOM 882 C CA . GLY A 1 118 ? -12.747 -3.693 4.979 1.00 91.75 118 GLY A CA 1
ATOM 883 C C . GLY A 1 118 ? -12.299 -4.881 5.827 1.00 91.75 118 GLY A C 1
ATOM 884 O O . GLY A 1 118 ? -11.354 -4.789 6.609 1.00 91.75 118 GLY A O 1
ATOM 885 N N . ASP A 1 119 ? -12.967 -6.024 5.633 1.00 91.12 119 ASP A N 1
ATOM 886 C CA . ASP A 1 119 ? -12.610 -7.306 6.263 1.00 91.12 119 ASP A CA 1
ATOM 887 C C . ASP A 1 119 ? -11.399 -7.991 5.595 1.00 91.12 119 ASP A C 1
ATOM 889 O O . ASP A 1 119 ? -10.868 -8.984 6.108 1.00 91.12 119 ASP A O 1
ATOM 893 N N . ARG A 1 120 ? -10.996 -7.488 4.420 1.00 92.50 120 ARG A N 1
ATOM 894 C CA . ARG A 1 120 ? -9.989 -8.048 3.512 1.00 92.50 120 ARG A CA 1
ATOM 895 C C . ARG A 1 120 ? -9.152 -6.950 2.879 1.00 92.50 120 ARG A C 1
ATOM 897 O O . ARG A 1 120 ? -9.608 -5.823 2.701 1.00 92.50 120 ARG A O 1
ATOM 904 N N . PHE A 1 121 ? -7.952 -7.324 2.452 1.00 94.19 121 PHE A N 1
ATOM 905 C CA . PHE A 1 121 ? -7.124 -6.467 1.616 1.00 94.19 121 PHE A CA 1
ATOM 906 C C . PHE A 1 121 ? -7.637 -6.402 0.175 1.00 94.19 121 PHE A C 1
ATOM 908 O O . PHE A 1 121 ? -7.985 -7.427 -0.417 1.00 94.19 121 PHE A O 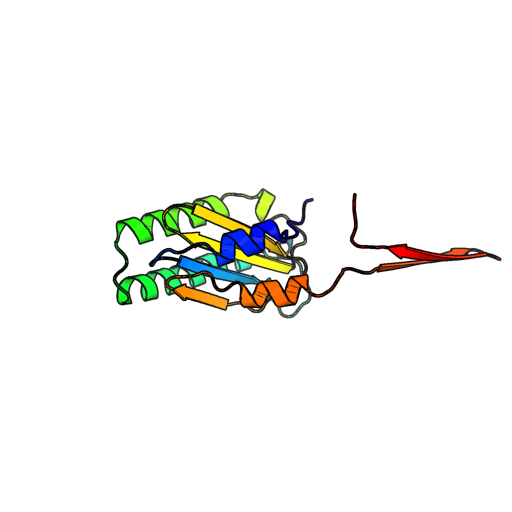1
ATOM 915 N N . ASP A 1 122 ? -7.617 -5.206 -0.415 1.00 91.00 122 ASP A N 1
ATOM 916 C CA . ASP A 1 122 ? -7.819 -5.032 -1.850 1.00 91.00 122 ASP A CA 1
ATOM 917 C C . ASP A 1 122 ? -6.505 -5.304 -2.578 1.00 91.00 122 ASP A C 1
ATOM 919 O O . ASP A 1 122 ? -5.666 -4.423 -2.747 1.00 91.00 122 ASP A O 1
ATOM 923 N N . VAL A 1 123 ? -6.313 -6.553 -2.999 1.00 89.62 123 VAL A N 1
ATOM 924 C CA . VAL A 1 123 ? -5.120 -7.003 -3.735 1.00 89.62 123 VAL A CA 1
ATOM 925 C C . VAL A 1 123 ? -5.294 -6.840 -5.257 1.00 89.62 123 VAL A C 1
ATOM 927 O O . VAL A 1 123 ? -4.345 -7.011 -6.026 1.00 89.62 123 VAL A O 1
ATOM 930 N N . GLY A 1 124 ? -6.496 -6.478 -5.725 1.00 86.44 124 GLY A N 1
ATOM 931 C CA . GLY A 1 124 ? -6.846 -6.400 -7.147 1.00 86.44 124 GLY A CA 1
ATOM 932 C C . GLY A 1 124 ? -5.899 -5.528 -7.986 1.00 86.44 124 GLY A C 1
ATOM 933 O O . GLY A 1 124 ? -5.434 -5.990 -9.037 1.00 86.44 124 GLY A O 1
ATOM 934 N N . PRO A 1 125 ? -5.543 -4.307 -7.536 1.00 83.81 125 PRO A N 1
ATOM 935 C CA . PRO A 1 125 ? -4.590 -3.453 -8.240 1.00 83.81 125 PRO A CA 1
ATOM 936 C C . PRO A 1 125 ? -3.211 -4.101 -8.441 1.00 83.81 125 PRO A C 1
ATOM 938 O O . PRO A 1 125 ? -2.609 -3.929 -9.501 1.00 83.81 125 PRO A O 1
ATOM 941 N N . MET A 1 126 ? -2.724 -4.900 -7.483 1.00 79.19 126 MET A N 1
ATOM 942 C CA . MET A 1 126 ? -1.433 -5.591 -7.606 1.00 79.19 126 MET A CA 1
ATOM 943 C C . MET A 1 126 ? -1.451 -6.739 -8.605 1.00 79.19 126 MET A C 1
ATOM 945 O O . MET A 1 126 ? -0.461 -6.935 -9.307 1.00 79.19 126 MET A O 1
ATOM 949 N N . VAL A 1 127 ? -2.554 -7.486 -8.701 1.00 74.75 127 VAL A N 1
ATOM 950 C CA . VAL A 1 127 ? -2.639 -8.632 -9.620 1.00 74.75 127 VAL A CA 1
ATOM 951 C C . VAL A 1 127 ? -2.366 -8.182 -11.051 1.00 74.75 127 VAL A C 1
ATOM 953 O O . VAL A 1 127 ? -1.552 -8.805 -11.726 1.00 74.75 127 VAL A O 1
ATOM 956 N N . ARG A 1 128 ? -2.943 -7.045 -11.474 1.00 64.81 128 ARG A N 1
ATOM 957 C CA . ARG A 1 128 ? -2.688 -6.431 -12.793 1.00 64.81 128 ARG A CA 1
ATOM 958 C C . ARG A 1 128 ? -1.250 -5.951 -12.980 1.00 64.81 128 ARG A C 1
ATOM 960 O O . ARG A 1 128 ? -0.766 -5.910 -14.106 1.00 64.81 128 ARG A O 1
ATOM 967 N N . ALA A 1 129 ? -0.571 -5.572 -11.899 1.00 62.00 129 ALA A N 1
ATOM 968 C CA . ALA A 1 129 ? 0.835 -5.196 -11.956 1.00 62.00 129 ALA A CA 1
ATOM 969 C C . ALA A 1 129 ? 1.751 -6.419 -12.115 1.00 62.00 129 ALA A C 1
ATOM 971 O O . ALA A 1 129 ? 2.785 -6.309 -12.754 1.00 62.00 129 ALA A O 1
ATOM 972 N N . VAL A 1 130 ? 1.414 -7.582 -11.566 1.00 63.16 130 VAL A N 1
ATOM 973 C CA . VAL A 1 130 ? 2.299 -8.761 -11.653 1.00 63.16 130 VAL A CA 1
ATOM 974 C C . VAL A 1 130 ? 1.982 -9.641 -12.870 1.00 63.16 130 VAL A C 1
ATOM 976 O O . VAL A 1 130 ? 2.775 -10.501 -13.224 1.00 63.16 130 VAL A O 1
ATOM 979 N N . THR A 1 131 ? 0.873 -9.398 -13.583 1.00 54.94 131 THR A N 1
ATOM 980 C CA . THR A 1 131 ? 0.471 -10.228 -14.741 1.00 54.94 131 THR A CA 1
ATOM 981 C C . THR A 1 131 ? 1.331 -10.047 -15.994 1.00 54.94 131 THR A C 1
ATOM 983 O O . THR A 1 131 ? 1.169 -10.810 -16.942 1.00 54.94 131 THR A O 1
ATOM 986 N N . PHE A 1 132 ? 2.219 -9.052 -16.032 1.00 53.28 132 PHE A N 1
ATOM 987 C CA . PHE A 1 132 ? 3.168 -8.900 -17.129 1.00 53.28 132 PHE A CA 1
ATOM 988 C C . PHE A 1 132 ? 4.533 -9.397 -16.675 1.00 53.28 132 PHE A C 1
ATOM 990 O O . PHE A 1 132 ? 5.199 -8.736 -15.877 1.00 53.28 132 PHE A O 1
ATOM 997 N N . ASP A 1 133 ? 4.953 -10.545 -17.209 1.00 52.47 133 ASP A N 1
ATOM 998 C CA . ASP A 1 133 ? 6.349 -10.956 -17.141 1.00 52.47 133 ASP A CA 1
ATOM 999 C C . ASP A 1 133 ? 7.208 -9.813 -17.682 1.00 52.47 133 ASP A C 1
ATOM 1001 O O . ASP A 1 133 ? 7.009 -9.351 -18.811 1.00 52.47 133 ASP A O 1
ATOM 1005 N N . TYR A 1 134 ? 8.164 -9.340 -16.880 1.00 56.56 134 TYR A N 1
ATOM 1006 C CA . TYR A 1 134 ? 9.195 -8.417 -17.347 1.00 56.56 134 TYR A CA 1
ATOM 1007 C C . TYR A 1 134 ? 10.116 -9.169 -18.317 1.00 56.56 134 TYR A C 1
ATOM 1009 O O . TYR A 1 134 ? 11.219 -9.572 -17.967 1.00 56.56 134 TYR A O 1
ATOM 1017 N N . THR A 1 135 ? 9.635 -9.389 -19.537 1.00 55.88 135 THR A N 1
ATOM 1018 C CA . THR A 1 135 ? 10.410 -9.933 -20.647 1.00 55.88 135 THR A CA 1
ATOM 1019 C C . THR A 1 135 ? 11.190 -8.794 -21.288 1.00 55.88 135 THR A C 1
ATOM 1021 O O . THR A 1 135 ? 10.609 -7.817 -21.766 1.00 55.88 135 THR A O 1
ATOM 1024 N N . GLY A 1 136 ? 12.515 -8.903 -21.284 1.00 62.72 136 GLY A N 1
ATOM 1025 C CA . GLY A 1 136 ? 13.409 -7.948 -21.933 1.00 62.72 136 GLY A CA 1
ATOM 1026 C C . GLY A 1 136 ? 14.117 -8.573 -23.128 1.00 62.72 136 GLY A C 1
ATOM 1027 O O . GLY A 1 136 ? 14.385 -9.769 -23.143 1.00 62.72 136 GLY A O 1
ATOM 1028 N N . TYR A 1 137 ? 14.480 -7.762 -24.118 1.00 75.69 137 TYR A N 1
ATOM 1029 C CA . TYR A 1 137 ? 15.394 -8.177 -25.180 1.00 75.69 137 TYR A CA 1
ATOM 1030 C C . TYR A 1 137 ? 16.588 -7.230 -25.208 1.00 75.69 137 TYR A C 1
ATOM 1032 O O . TYR A 1 137 ? 16.417 -6.011 -25.202 1.00 75.69 137 TYR A O 1
ATOM 1040 N N . VAL A 1 138 ? 17.797 -7.785 -25.247 1.00 83.75 138 VAL A N 1
ATOM 1041 C CA . VAL A 1 138 ? 19.037 -7.025 -25.428 1.00 83.75 138 VAL A CA 1
ATOM 1042 C C . VAL A 1 138 ? 19.555 -7.303 -26.829 1.00 83.75 138 VAL A C 1
ATOM 1044 O O . VAL A 1 138 ? 19.876 -8.444 -27.157 1.00 83.75 138 VAL A O 1
ATOM 1047 N N . LEU A 1 139 ? 19.636 -6.260 -27.654 1.00 86.19 139 LEU A N 1
ATOM 1048 C CA . LEU A 1 139 ? 20.255 -6.326 -28.973 1.00 86.19 139 LEU A CA 1
ATOM 1049 C C . LEU A 1 139 ? 21.685 -5.787 -28.878 1.00 86.19 139 LEU A C 1
ATOM 1051 O O . LEU A 1 139 ? 21.890 -4.588 -28.692 1.00 86.19 139 LEU A O 1
ATOM 1055 N N . ALA A 1 140 ? 22.667 -6.673 -29.006 1.00 88.25 140 ALA A N 1
ATOM 1056 C CA . ALA A 1 140 ? 24.072 -6.310 -29.116 1.00 88.25 140 ALA A CA 1
ATOM 1057 C C . ALA A 1 140 ? 24.460 -6.253 -30.598 1.00 88.25 140 ALA A C 1
ATOM 1059 O O . ALA A 1 140 ? 24.306 -7.240 -31.319 1.00 88.25 140 ALA A O 1
ATOM 1060 N N . ILE A 1 141 ? 24.952 -5.096 -31.044 1.00 90.12 141 ILE A N 1
ATOM 1061 C CA . ILE A 1 141 ? 25.387 -4.861 -32.425 1.00 90.12 141 ILE A CA 1
ATOM 1062 C C . ILE A 1 141 ? 26.880 -4.552 -32.411 1.00 90.12 141 ILE A C 1
ATOM 1064 O O . ILE A 1 141 ? 27.323 -3.661 -31.684 1.00 90.12 141 ILE A O 1
ATOM 1068 N N . THR A 1 142 ? 27.643 -5.256 -33.239 1.00 90.38 142 THR A N 1
ATOM 1069 C CA . THR A 1 142 ? 29.043 -4.940 -33.540 1.00 90.38 142 THR A CA 1
ATOM 1070 C C . THR A 1 142 ? 29.248 -4.927 -35.050 1.00 90.38 142 THR A C 1
ATOM 1072 O O . THR A 1 142 ? 28.378 -5.344 -35.815 1.00 90.38 142 THR A O 1
ATOM 1075 N N . GLU A 1 143 ? 30.398 -4.446 -35.517 1.00 87.00 143 GLU A N 1
ATOM 1076 C CA . GLU A 1 143 ? 30.731 -4.552 -36.936 1.00 87.00 143 GLU A CA 1
ATOM 1077 C C . GLU A 1 143 ? 30.815 -6.039 -37.327 1.00 87.00 143 GLU A C 1
ATOM 1079 O O . GLU A 1 143 ? 31.653 -6.778 -36.815 1.00 87.00 143 GLU A O 1
ATOM 1084 N N . GLY A 1 144 ? 29.887 -6.490 -38.176 1.00 90.75 144 GLY A N 1
ATOM 1085 C CA . GLY A 1 144 ? 29.820 -7.870 -38.664 1.00 90.75 144 GLY A CA 1
ATOM 1086 C C . GLY A 1 144 ? 29.130 -8.903 -37.759 1.00 90.75 144 GLY A C 1
ATOM 1087 O O . GLY A 1 144 ? 29.072 -10.062 -38.162 1.00 90.75 144 GLY A O 1
ATOM 1088 N N . ASP A 1 145 ? 28.587 -8.536 -36.589 1.00 87.44 145 ASP A N 1
ATOM 1089 C CA . ASP A 1 145 ? 27.848 -9.469 -35.712 1.00 87.44 145 ASP A CA 1
ATOM 1090 C C . ASP A 1 145 ? 26.633 -8.787 -35.061 1.00 87.44 145 ASP A C 1
ATOM 1092 O O . ASP A 1 145 ? 26.653 -7.601 -34.719 1.00 87.44 145 ASP A O 1
ATOM 1096 N N . VAL A 1 146 ? 25.554 -9.550 -34.896 1.00 90.81 146 VAL A N 1
ATOM 1097 C CA . VAL A 1 146 ? 24.318 -9.110 -34.244 1.00 90.81 146 VAL A CA 1
ATOM 1098 C C . VAL A 1 146 ? 23.813 -10.242 -33.365 1.00 90.81 146 VAL A C 1
ATOM 1100 O O . VAL A 1 146 ? 23.521 -11.336 -33.846 1.00 90.81 146 VAL A O 1
ATOM 1103 N N . ARG A 1 147 ? 23.653 -9.965 -32.069 1.00 90.12 147 ARG A N 1
ATOM 1104 C CA . ARG A 1 147 ? 23.127 -10.927 -31.095 1.00 90.12 147 ARG A CA 1
ATOM 1105 C C . ARG A 1 147 ? 21.890 -10.367 -30.423 1.00 90.12 147 ARG A C 1
ATOM 1107 O O . ARG A 1 147 ? 21.931 -9.283 -29.848 1.00 90.12 147 ARG A O 1
ATOM 1114 N N . LEU A 1 148 ? 20.805 -11.132 -30.459 1.00 86.44 148 LEU A N 1
ATOM 1115 C CA . LEU A 1 148 ? 19.597 -10.854 -29.694 1.00 86.44 148 LEU A CA 1
ATOM 1116 C C . LEU A 1 148 ? 19.550 -11.807 -28.500 1.00 86.44 148 LEU A C 1
ATOM 1118 O O . LEU A 1 148 ? 19.508 -13.022 -28.675 1.00 86.44 148 LEU A O 1
ATOM 1122 N N . MET A 1 149 ? 19.573 -11.256 -27.293 1.00 87.62 149 MET A N 1
ATOM 1123 C CA . MET A 1 149 ? 19.513 -12.014 -26.046 1.00 87.62 149 MET A CA 1
ATOM 1124 C C . MET A 1 149 ? 18.152 -11.779 -25.392 1.00 87.62 149 MET A C 1
ATOM 1126 O O . MET A 1 149 ? 17.719 -10.635 -25.254 1.00 87.62 149 MET A O 1
ATOM 1130 N N . HIS A 1 150 ? 17.476 -12.859 -25.007 1.00 80.44 150 HIS A N 1
ATOM 1131 C CA . HIS A 1 150 ? 16.203 -12.810 -24.295 1.00 80.44 150 HIS A CA 1
ATOM 1132 C C . HIS A 1 150 ? 16.467 -12.811 -22.787 1.00 80.44 150 HIS A C 1
ATOM 1134 O O . HIS A 1 150 ? 17.173 -13.681 -22.279 1.00 80.44 150 HIS A O 1
ATOM 1140 N N . LEU A 1 151 ? 15.920 -11.823 -22.087 1.00 74.56 151 LEU A N 1
ATOM 1141 C CA . LEU A 1 151 ? 15.921 -11.734 -20.635 1.00 74.56 151 LEU A CA 1
ATOM 1142 C C . LEU A 1 151 ? 14.574 -12.238 -20.128 1.00 74.56 151 LEU A C 1
ATOM 1144 O O . LEU A 1 151 ? 13.549 -11.577 -20.313 1.00 74.56 151 LEU A O 1
ATOM 1148 N N . THR A 1 152 ? 14.598 -13.398 -19.487 1.00 63.38 152 THR A N 1
ATOM 1149 C CA . THR A 1 152 ? 13.467 -13.926 -18.728 1.00 63.38 152 THR A CA 1
ATOM 1150 C C . THR A 1 152 ? 13.502 -13.369 -17.306 1.00 63.38 152 THR A C 1
ATOM 1152 O O . THR A 1 152 ? 14.574 -13.131 -16.754 1.00 63.38 152 THR A O 1
ATOM 1155 N N . SER A 1 153 ? 12.332 -13.181 -16.696 1.00 56.44 153 SER A N 1
ATOM 1156 C CA . SER A 1 153 ? 12.178 -12.782 -15.287 1.00 56.44 153 SER A CA 1
ATOM 1157 C C . SER A 1 153 ? 12.607 -13.871 -14.291 1.00 56.44 153 SER A C 1
ATOM 1159 O O . SER A 1 153 ? 12.644 -13.611 -13.089 1.00 56.44 153 SER A O 1
ATOM 1161 N N . ASP A 1 154 ? 12.943 -15.069 -14.779 1.00 51.25 154 ASP A N 1
ATOM 1162 C CA . ASP A 1 154 ? 13.352 -16.212 -13.969 1.00 51.25 154 ASP A CA 1
ATOM 1163 C C . ASP A 1 154 ? 14.821 -16.069 -13.543 1.00 51.25 154 ASP A C 1
ATOM 1165 O O . ASP A 1 154 ? 15.749 -16.276 -14.328 1.00 51.25 154 ASP A O 1
ATOM 1169 N N . ALA A 1 155 ? 15.027 -15.654 -12.295 1.00 41.50 155 ALA A N 1
ATOM 1170 C CA . ALA A 1 155 ? 16.310 -15.733 -11.612 1.00 41.50 155 ALA A CA 1
ATOM 1171 C C . ALA A 1 155 ? 16.244 -16.897 -10.615 1.00 41.50 155 ALA A C 1
ATOM 1173 O O . ALA A 1 155 ? 15.953 -16.692 -9.437 1.00 41.50 155 ALA A O 1
ATOM 1174 N N . THR A 1 156 ? 16.468 -18.116 -11.108 1.00 36.53 156 THR A N 1
ATOM 1175 C CA . THR A 1 156 ? 16.809 -19.285 -10.277 1.00 36.53 156 THR A CA 1
ATOM 1176 C C . THR A 1 156 ? 18.302 -19.355 -10.026 1.00 36.53 156 THR A C 1
ATOM 1178 O O . THR A 1 156 ? 19.051 -19.220 -11.023 1.00 36.53 156 THR A O 1
#

Solvent-accessible surface area (backbone atoms only — not comparable to full-atom values): 8938 Å² total; per-residue (Å²): 136,80,75,47,76,84,44,76,64,54,52,50,51,49,69,68,44,73,40,80,62,16,35,23,38,32,40,28,38,89,53,104,54,101,50,34,25,52,80,41,48,66,60,34,53,49,52,46,52,51,49,49,52,55,47,53,51,56,38,47,78,74,65,51,52,74,65,45,50,51,36,36,49,50,51,49,54,56,55,71,68,38,62,76,72,48,66,30,79,25,22,14,36,44,36,42,34,30,53,90,49,69,50,76,39,38,31,78,46,81,52,70,72,48,68,50,69,34,52,43,54,76,55,68,74,54,53,70,57,64,72,58,77,67,70,44,76,47,79,50,78,53,96,95,47,77,46,80,45,80,40,68,73,77,84,127

pLDDT: mean 84.07, std 13.9, range [36.53, 97.12]

Nearest PDB s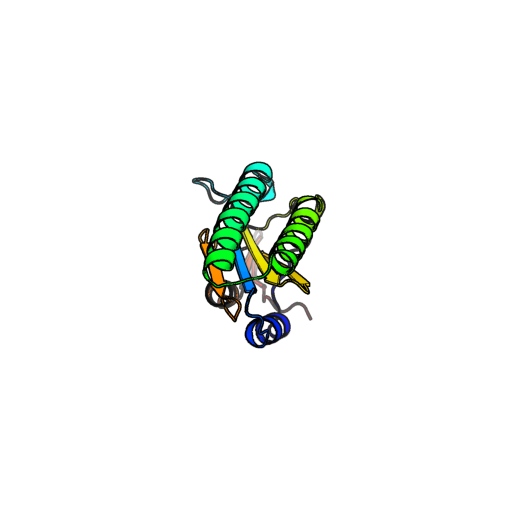tructures (foldseek):
  8rdv-assembly1_B  TM=7.892E-01  e=3.391E-06  Psychrobacter urativorans
  8rd8-assembly1_B  TM=7.671E-01  e=1.107E-05  Psychrobacter urativorans
  8v9l-assembly1_z  TM=6.431E-01  e=4.350E-06  Mycolicibacterium smegmatis MC2 155
  8rdw-assembly1_B  TM=7.028E-01  e=2.487E-05  Psychrobacter urativorans
  5dmq-assembly1_B  TM=5.211E-01  e=4.950E-03  Mus musculus

Secondary structure (DSSP, 8-state):
-------HHHHHHHHH---TTEEEEEEE--SSS---GGG-HHHHHHHHHHHHHHHHHHHHHTT--HHHHHHHHHHHHHHHT-HHHHSS--SEEEEEE-SS-EEEEEESS-PPPEEEEESS---HHHHHHHSS---EEEEEEETTEEEEEEE-S---

Sequence (156 aa):
MSIDIPTPGDFAELTQHRNGASVSIYVSATGNGSHAITHDVDAAQTALRSALHDALHELTESGASAADKSAISSHVETLLGRRLFWATGARSIAIFITPESARAFRLMNRLPFAWSTGDRFDVGPMVRAVTFDYTGYVLAITEGDVRLMHLTSDAT

Radius of gyration: 18.28 Å; Cα contacts (8 Å, |Δi|>4): 247; chains: 1; bounding box: 48×34×59 Å

Organism: NCBI:txid2838429